Protein AF-A0A2D7ARN1-F1 (afdb_monomer)

pLDDT: mean 83.27, std 12.11, range [54.69, 97.69]

Sequence (99 aa):
MQAELDACEEIVDKVERQKRQWQIESSLLQAIEFADRFKELAKLGQNPMQIVNALTMPDASNANVAKQVIAIAGGLCPSCGIAMESDLDFCSSCGNYVE

Mean predicted aligned error: 16.07 Å

Secondary structure (DSSP, 8-state):
-HHHHHHGGG-S-HHHHHHHHHHHHHHHHHHHHHHHHHHHHHHTT--S---------S--HHHHHHHHHHHHHTTB-TTT-PBPPTT-SB-TTT--B--

Radius of gyration: 28.6 Å; Cα contacts (8 Å, |Δi|>4): 56; chains: 1; bounding box: 61×53×43 Å

Foldseek 3Di:
DVVQLVVLVVPPDPVVSVVSNVVVVVVVVVVVVLVVVCVVCVVVVHHSDDDDDDPPDPPCPVVLVVLLVVCVVVCADSVPRHHHDPPDQARPVPGHGDD

Solvent-accessible surface area (backbone atoms only — not comparable to full-atom values): 6047 Å² total; per-residue (Å²): 109,68,69,60,56,59,55,38,73,72,45,82,53,64,67,60,27,52,54,51,48,51,54,53,52,52,52,50,51,52,52,51,53,48,54,51,52,38,51,54,31,48,76,72,74,41,77,70,76,74,81,75,73,77,77,75,72,94,75,55,65,67,60,51,52,53,50,39,54,51,23,55,76,67,41,20,36,74,87,78,65,47,79,48,63,95,89,51,66,45,34,92,87,78,71,50,66,67,130

Structure (mmCIF, N/CA/C/O backbone):
data_AF-A0A2D7ARN1-F1
#
_entry.id   AF-A0A2D7ARN1-F1
#
loop_
_atom_site.group_PDB
_atom_site.id
_atom_site.type_symbol
_atom_site.label_atom_id
_atom_site.label_alt_id
_atom_site.label_comp_id
_atom_site.label_asym_id
_atom_site.label_entity_id
_atom_site.label_seq_id
_atom_site.pdbx_PDB_ins_code
_atom_site.Cartn_x
_atom_site.Cartn_y
_atom_site.Cartn_z
_atom_site.occupancy
_atom_site.B_iso_or_equiv
_atom_site.auth_seq_id
_atom_site.auth_comp_id
_atom_site.auth_asym_id
_atom_site.auth_atom_id
_atom_site.pdbx_PDB_model_num
ATOM 1 N N . MET A 1 1 ? 1.992 -12.345 -6.708 1.00 73.31 1 MET A N 1
ATOM 2 C CA . MET A 1 1 ? 3.193 -11.484 -6.706 1.00 73.31 1 MET A CA 1
ATOM 3 C C . MET A 1 1 ? 4.456 -12.239 -7.090 1.00 73.31 1 MET A C 1
ATOM 5 O O . MET A 1 1 ? 5.156 -11.712 -7.934 1.00 73.31 1 MET A O 1
ATOM 9 N N . GLN A 1 2 ? 4.718 -13.459 -6.595 1.00 80.12 2 GLN A N 1
ATOM 10 C CA . GLN A 1 2 ? 5.871 -14.245 -7.076 1.00 80.12 2 GLN A CA 1
ATOM 11 C C . GLN A 1 2 ? 5.863 -14.430 -8.606 1.00 80.12 2 GLN A C 1
ATOM 13 O O . GLN A 1 2 ? 6.835 -14.089 -9.257 1.00 80.12 2 GLN A O 1
ATOM 18 N N . ALA A 1 3 ? 4.710 -14.781 -9.185 1.00 90.38 3 ALA A N 1
ATOM 19 C CA . ALA A 1 3 ? 4.548 -14.885 -10.639 1.00 90.38 3 ALA A CA 1
ATOM 20 C C . ALA A 1 3 ? 4.889 -13.595 -11.421 1.00 90.38 3 ALA A C 1
ATOM 22 O O . ALA A 1 3 ? 5.336 -13.673 -12.557 1.00 90.38 3 ALA A O 1
ATOM 23 N N . GLU A 1 4 ? 4.704 -12.411 -10.824 1.00 90.19 4 GLU A N 1
ATOM 24 C CA . GLU A 1 4 ? 5.041 -11.128 -11.465 1.00 90.19 4 GLU A CA 1
ATOM 25 C C . GLU A 1 4 ? 6.550 -10.852 -11.429 1.00 90.19 4 GLU A C 1
ATOM 27 O O . GLU A 1 4 ? 7.090 -10.222 -12.336 1.00 90.19 4 GLU A O 1
ATOM 32 N N . LEU A 1 5 ? 7.240 -11.321 -10.383 1.00 89.88 5 LEU A N 1
ATOM 33 C CA . LEU A 1 5 ? 8.700 -11.273 -10.312 1.00 89.88 5 LEU A CA 1
ATOM 34 C C . LEU A 1 5 ? 9.315 -12.262 -11.301 1.00 89.88 5 LEU A C 1
ATOM 36 O O . LEU A 1 5 ? 10.249 -11.894 -12.009 1.00 89.88 5 LEU A O 1
ATOM 40 N N . ASP A 1 6 ? 8.747 -13.463 -11.400 1.00 92.81 6 ASP A N 1
ATOM 41 C CA . ASP A 1 6 ? 9.182 -14.488 -12.351 1.00 92.81 6 ASP A CA 1
ATOM 42 C C . ASP A 1 6 ? 8.973 -14.000 -13.801 1.00 92.81 6 ASP A C 1
ATOM 44 O O . ASP A 1 6 ? 9.866 -14.117 -14.636 1.00 92.81 6 ASP A O 1
ATOM 48 N N . ALA A 1 7 ? 7.855 -13.321 -14.087 1.00 92.94 7 ALA A N 1
ATOM 49 C CA . ALA A 1 7 ? 7.606 -12.695 -15.390 1.00 92.94 7 ALA A CA 1
ATOM 50 C C . ALA A 1 7 ? 8.630 -11.600 -15.755 1.00 92.94 7 ALA A C 1
ATOM 52 O O . ALA A 1 7 ? 8.852 -11.326 -16.935 1.00 92.94 7 ALA A O 1
ATOM 53 N N . CYS A 1 8 ? 9.306 -10.981 -14.777 1.00 92.25 8 CYS A N 1
ATOM 54 C CA . CYS A 1 8 ? 10.381 -10.032 -15.076 1.00 92.25 8 CYS A CA 1
ATOM 55 C C . CYS A 1 8 ? 11.581 -10.713 -15.756 1.00 92.25 8 CYS A C 1
ATOM 57 O O . CYS A 1 8 ? 12.332 -10.041 -16.462 1.00 92.25 8 CYS A O 1
ATOM 59 N N . GLU A 1 9 ? 11.787 -12.023 -15.582 1.00 92.06 9 GLU A N 1
ATOM 60 C CA . GLU A 1 9 ? 12.912 -12.736 -16.203 1.00 92.06 9 GLU A CA 1
ATOM 61 C C . GLU A 1 9 ? 12.852 -12.729 -17.737 1.00 92.06 9 GLU A C 1
ATOM 63 O O . GLU A 1 9 ? 13.899 -12.778 -18.395 1.00 92.06 9 GLU A O 1
ATOM 68 N N . GLU A 1 10 ? 11.651 -12.572 -18.299 1.00 95.75 10 GLU A N 1
ATOM 69 C CA . GLU A 1 10 ? 11.401 -12.478 -19.739 1.00 95.75 10 GLU A CA 1
ATOM 70 C C . GLU A 1 10 ? 11.823 -11.118 -20.334 1.00 95.75 10 GLU A C 1
ATOM 72 O O . GLU A 1 10 ? 12.022 -11.002 -21.545 1.00 95.75 10 GLU A O 1
ATOM 77 N N . ILE A 1 11 ? 12.024 -10.080 -19.508 1.00 95.19 11 ILE A N 1
ATOM 78 C CA . ILE A 1 11 ? 12.403 -8.732 -19.966 1.00 95.19 11 ILE A CA 1
ATOM 79 C C . ILE A 1 11 ? 13.867 -8.725 -20.415 1.00 95.19 11 ILE A C 1
ATOM 81 O O . ILE A 1 11 ? 14.772 -8.828 -19.588 1.00 95.19 11 ILE A O 1
ATOM 85 N N . VAL A 1 12 ? 14.128 -8.566 -21.714 1.00 96.00 12 VAL A N 1
ATOM 86 C CA . VAL A 1 12 ? 15.487 -8.646 -22.289 1.00 96.00 12 VAL A CA 1
ATOM 87 C C . VAL A 1 12 ? 16.414 -7.534 -21.779 1.00 96.00 12 VAL A C 1
ATOM 89 O O . VAL A 1 12 ? 17.569 -7.810 -21.449 1.00 96.00 12 VAL A O 1
ATOM 92 N N . ASP A 1 13 ? 15.931 -6.290 -21.685 1.00 97.44 13 ASP A N 1
ATOM 93 C CA . ASP A 1 13 ? 16.724 -5.177 -21.154 1.00 97.44 13 ASP A CA 1
ATOM 94 C C . ASP A 1 13 ? 16.909 -5.327 -19.637 1.00 97.44 13 ASP A C 1
ATOM 96 O O . ASP A 1 13 ? 15.964 -5.284 -18.847 1.00 97.44 13 ASP A O 1
ATOM 100 N N . LYS A 1 14 ? 18.168 -5.472 -19.217 1.00 96.31 14 LYS A N 1
ATOM 101 C CA . LYS A 1 14 ? 18.550 -5.635 -17.813 1.00 96.31 14 LYS A CA 1
ATOM 102 C C . LYS A 1 14 ? 18.143 -4.443 -16.942 1.00 96.31 14 LYS A C 1
ATOM 104 O O . LYS A 1 14 ? 17.764 -4.645 -15.789 1.00 96.31 14 LYS A O 1
ATOM 109 N N . VAL A 1 15 ? 18.244 -3.218 -17.457 1.00 97.69 15 VAL 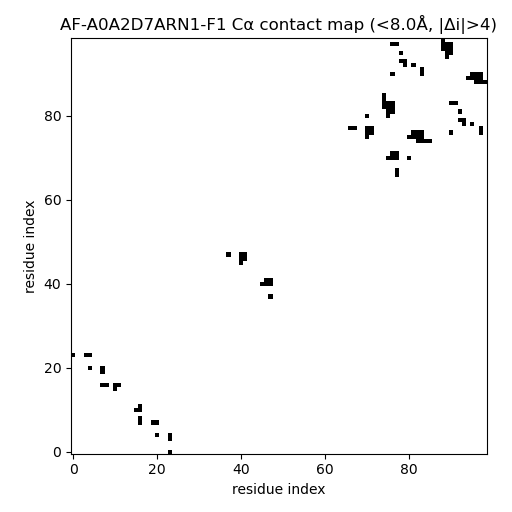A N 1
ATOM 110 C CA . VAL A 1 15 ? 17.917 -2.004 -16.696 1.00 97.69 15 VAL A CA 1
ATOM 111 C C . VAL A 1 15 ? 16.410 -1.916 -16.490 1.00 97.69 15 VAL A C 1
ATOM 113 O O . VAL A 1 15 ? 15.949 -1.653 -15.378 1.00 97.69 15 VAL A O 1
ATOM 116 N N . GLU A 1 16 ? 15.6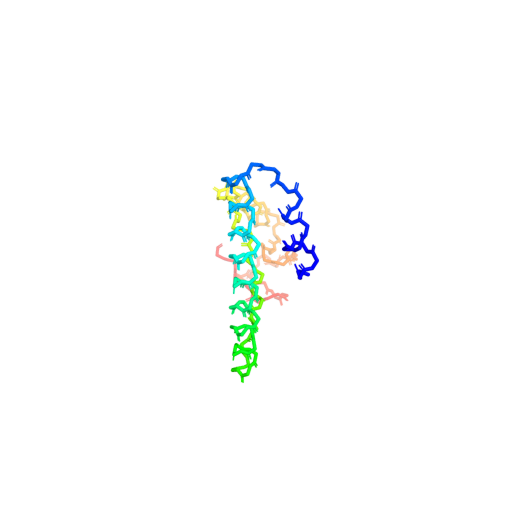36 -2.189 -17.539 1.00 96.88 16 GLU A N 1
ATOM 117 C CA . GLU A 1 16 ? 14.176 -2.230 -17.462 1.00 96.88 16 GLU A CA 1
ATOM 118 C C . GLU A 1 16 ? 13.694 -3.332 -16.515 1.00 96.88 16 GLU A C 1
ATOM 120 O O . GLU A 1 16 ? 12.868 -3.072 -15.636 1.00 96.88 16 GLU A O 1
ATOM 125 N N . ARG A 1 17 ? 14.279 -4.530 -16.625 1.00 97.38 17 ARG A N 1
ATOM 126 C CA . ARG A 1 17 ? 14.014 -5.660 -15.732 1.00 97.38 17 ARG A CA 1
ATOM 127 C C . ARG A 1 17 ? 14.212 -5.279 -14.270 1.00 97.38 17 ARG A C 1
ATOM 129 O O . ARG A 1 17 ? 13.310 -5.459 -13.455 1.00 97.38 17 ARG A O 1
ATOM 136 N N . GLN A 1 18 ? 15.375 -4.719 -13.948 1.00 97.00 18 GLN A N 1
ATOM 137 C CA . GLN A 1 18 ? 15.708 -4.319 -12.584 1.00 97.00 18 GLN A CA 1
ATOM 138 C C . GLN A 1 18 ? 14.763 -3.228 -12.069 1.00 97.00 18 GLN A C 1
ATOM 140 O O . GLN A 1 18 ? 14.284 -3.299 -10.939 1.00 97.00 18 GLN A O 1
ATOM 145 N N . LYS A 1 19 ? 14.437 -2.237 -12.907 1.00 97.38 19 LYS A N 1
ATOM 146 C CA . LYS A 1 19 ? 13.480 -1.183 -12.554 1.00 97.38 19 LYS A CA 1
ATOM 147 C C . LYS A 1 19 ? 12.100 -1.763 -12.244 1.00 97.38 19 LYS A C 1
ATOM 149 O O . LYS A 1 19 ? 11.466 -1.333 -11.281 1.00 97.38 19 LYS A O 1
ATOM 154 N N . ARG A 1 20 ? 11.633 -2.729 -13.039 1.00 96.00 20 ARG A N 1
ATOM 155 C CA . ARG A 1 20 ? 10.341 -3.387 -12.822 1.00 96.00 20 ARG A CA 1
ATOM 156 C C . ARG A 1 20 ? 10.334 -4.209 -11.534 1.00 96.00 20 ARG A C 1
ATOM 158 O O . ARG A 1 20 ? 9.388 -4.081 -10.760 1.00 96.00 20 ARG A O 1
ATOM 165 N N . GLN A 1 21 ? 11.399 -4.966 -11.268 1.00 96.00 21 GLN A N 1
ATOM 166 C CA . GLN A 1 21 ? 11.569 -5.710 -10.015 1.00 96.00 21 GLN A CA 1
ATOM 167 C C . GLN A 1 21 ? 11.504 -4.777 -8.800 1.00 96.00 21 GLN A C 1
ATOM 169 O O . GLN A 1 21 ? 10.691 -5.000 -7.907 1.00 96.00 21 GLN A O 1
ATOM 174 N N . TRP A 1 22 ? 12.244 -3.664 -8.814 1.00 96.50 22 TRP A N 1
ATOM 175 C CA . TRP A 1 22 ? 12.205 -2.679 -7.727 1.00 96.50 22 TRP A CA 1
ATOM 176 C C . TRP A 1 22 ? 10.820 -2.080 -7.488 1.00 96.50 22 TRP A C 1
ATOM 178 O O . TRP A 1 22 ? 10.426 -1.878 -6.342 1.00 96.50 22 TRP A O 1
ATOM 188 N N . GLN A 1 23 ? 10.060 -1.795 -8.547 1.00 97.00 23 GLN A N 1
ATOM 189 C CA . GLN A 1 23 ? 8.689 -1.300 -8.398 1.00 97.00 23 GLN A CA 1
ATOM 190 C C . GLN A 1 23 ? 7.785 -2.321 -7.701 1.00 97.00 23 GLN A C 1
ATOM 192 O O . GLN A 1 23 ? 6.991 -1.947 -6.834 1.00 97.00 23 GLN A O 1
ATOM 197 N N . ILE A 1 24 ? 7.903 -3.598 -8.076 1.00 95.38 24 ILE A N 1
ATOM 198 C CA . ILE A 1 24 ? 7.124 -4.688 -7.480 1.00 95.38 24 ILE A CA 1
ATOM 199 C C . ILE A 1 24 ? 7.509 -4.864 -6.008 1.00 95.38 24 ILE A C 1
ATOM 201 O O . ILE A 1 24 ? 6.630 -4.878 -5.148 1.00 95.38 24 ILE A O 1
ATOM 205 N N . GLU A 1 25 ? 8.805 -4.925 -5.705 1.00 95.25 25 GLU A N 1
ATOM 206 C CA . GLU A 1 25 ? 9.314 -5.069 -4.337 1.00 95.25 25 GLU A CA 1
ATOM 207 C C . GLU A 1 25 ? 8.912 -3.885 -3.449 1.00 95.25 25 GLU A C 1
ATOM 209 O O . GLU A 1 25 ? 8.420 -4.083 -2.340 1.00 95.25 25 GLU A O 1
ATOM 214 N N . SER A 1 26 ? 9.037 -2.652 -3.949 1.00 96.56 26 SER A N 1
ATOM 215 C CA . SER A 1 26 ? 8.618 -1.451 -3.220 1.00 96.56 26 SER A CA 1
ATOM 216 C C . SER A 1 26 ? 7.115 -1.455 -2.935 1.00 96.56 26 SER A C 1
ATOM 218 O O . SER A 1 26 ? 6.705 -1.180 -1.808 1.00 96.56 26 SER A O 1
ATOM 220 N N . SER A 1 27 ? 6.293 -1.836 -3.917 1.00 95.38 27 SER A N 1
ATOM 221 C CA . SER A 1 27 ? 4.840 -1.936 -3.738 1.00 95.38 27 SER A CA 1
ATOM 222 C C . SER A 1 27 ? 4.471 -2.998 -2.701 1.00 95.38 27 SER A C 1
ATOM 224 O O . SER A 1 27 ? 3.582 -2.780 -1.879 1.00 95.38 27 SER A O 1
ATOM 226 N N . LEU A 1 28 ? 5.170 -4.136 -2.711 1.00 93.88 28 LEU A N 1
ATOM 227 C CA . LEU A 1 28 ? 4.971 -5.201 -1.733 1.00 93.88 28 LEU A CA 1
ATOM 228 C C . LEU A 1 28 ? 5.341 -4.741 -0.319 1.00 93.88 28 LEU A C 1
ATOM 230 O O . LEU A 1 28 ? 4.564 -4.957 0.609 1.00 93.88 28 LEU A O 1
ATOM 234 N N . LEU A 1 29 ? 6.488 -4.077 -0.157 1.00 96.00 29 LEU A N 1
ATOM 235 C CA . LEU A 1 29 ? 6.919 -3.533 1.133 1.00 96.00 29 LEU A CA 1
ATOM 236 C C . LEU A 1 29 ? 5.897 -2.540 1.690 1.00 96.00 29 LEU A C 1
ATOM 238 O O . LEU A 1 29 ? 5.519 -2.646 2.853 1.00 96.00 29 LEU A O 1
ATOM 242 N N . GLN A 1 30 ? 5.391 -1.634 0.852 1.00 96.56 30 GLN A N 1
ATOM 243 C CA . GLN A 1 30 ? 4.358 -0.678 1.257 1.00 96.56 30 GLN A CA 1
ATOM 244 C C . GLN A 1 30 ? 3.047 -1.365 1.659 1.00 96.56 30 GLN A C 1
ATOM 246 O O . GLN A 1 30 ? 2.411 -0.967 2.633 1.00 96.56 30 GLN A O 1
ATOM 251 N N . ALA A 1 31 ? 2.647 -2.426 0.955 1.00 95.62 31 ALA A N 1
ATOM 252 C CA . ALA A 1 31 ? 1.457 -3.193 1.313 1.00 95.62 31 ALA A CA 1
ATOM 253 C C . ALA A 1 31 ? 1.612 -3.917 2.663 1.00 95.62 31 ALA A C 1
ATOM 255 O O . ALA A 1 31 ? 0.663 -3.955 3.448 1.00 95.62 31 ALA A O 1
ATOM 256 N N . ILE A 1 32 ? 2.797 -4.471 2.944 1.00 96.12 32 ILE A N 1
ATOM 257 C CA . ILE A 1 32 ? 3.108 -5.109 4.232 1.00 96.12 32 ILE A CA 1
ATOM 258 C C . ILE A 1 32 ? 3.076 -4.070 5.355 1.00 96.12 32 ILE A C 1
ATOM 260 O O . ILE A 1 32 ? 2.367 -4.265 6.340 1.00 96.12 32 ILE A O 1
ATOM 264 N N . GLU A 1 33 ? 3.770 -2.944 5.176 1.00 96.31 33 GLU A N 1
ATOM 265 C CA . GLU A 1 33 ? 3.802 -1.844 6.145 1.00 96.31 33 GLU A CA 1
ATOM 266 C C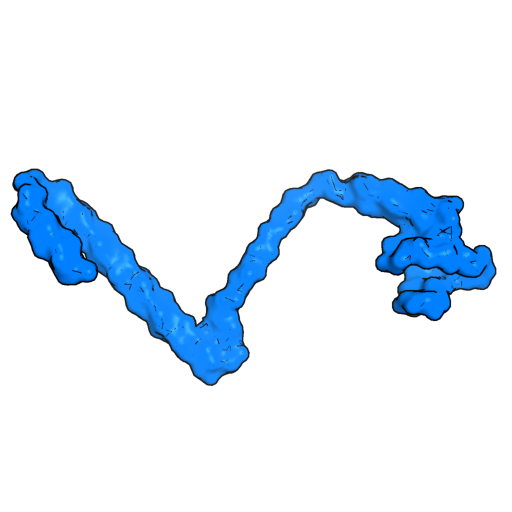 . GLU A 1 33 ? 2.389 -1.339 6.466 1.00 96.31 33 GLU A C 1
ATOM 268 O O . GLU A 1 33 ? 2.014 -1.211 7.634 1.00 96.31 33 GLU A O 1
ATOM 273 N N . PHE A 1 34 ? 1.566 -1.131 5.436 1.00 95.00 34 PHE A N 1
ATOM 274 C CA . PHE A 1 34 ? 0.166 -0.759 5.609 1.00 95.00 34 PHE A CA 1
ATOM 275 C C . PHE A 1 34 ? -0.610 -1.808 6.414 1.00 95.00 34 PHE A C 1
ATOM 277 O O . PHE A 1 34 ? -1.336 -1.458 7.345 1.00 95.00 34 PHE A O 1
ATOM 284 N N . ALA A 1 35 ? -0.467 -3.093 6.077 1.00 95.06 35 ALA A N 1
ATOM 285 C CA . ALA A 1 35 ? -1.185 -4.171 6.749 1.00 95.06 35 ALA A CA 1
ATOM 286 C C . ALA A 1 35 ? -0.809 -4.284 8.234 1.00 95.06 35 ALA A C 1
ATOM 288 O O . ALA A 1 35 ? -1.681 -4.525 9.075 1.00 95.06 35 ALA A O 1
ATOM 289 N N . ASP A 1 36 ? 0.465 -4.094 8.570 1.00 95.88 36 ASP A N 1
ATOM 290 C CA . ASP A 1 36 ? 0.936 -4.119 9.952 1.00 95.88 36 ASP A CA 1
ATOM 291 C C . ASP A 1 36 ? 0.429 -2.904 10.725 1.00 95.88 36 ASP A C 1
ATOM 293 O O . ASP A 1 36 ? -0.192 -3.057 11.783 1.00 95.88 36 ASP A O 1
ATOM 297 N N . ARG A 1 37 ? 0.553 -1.709 10.139 1.00 93.38 37 ARG A N 1
ATOM 298 C CA . ARG A 1 37 ? 0.038 -0.473 10.731 1.00 93.38 37 ARG A CA 1
AT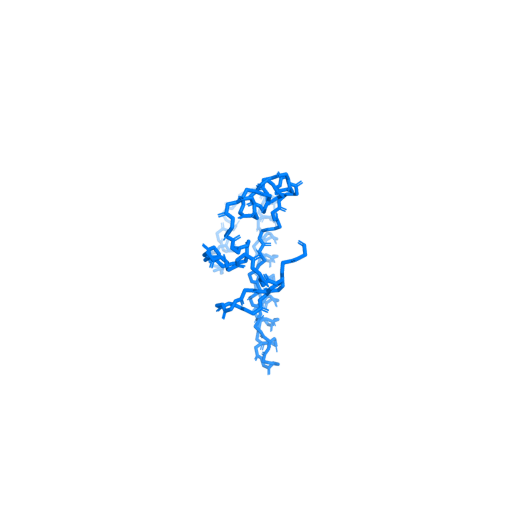OM 299 C C . ARG A 1 37 ? -1.468 -0.535 10.977 1.00 93.38 37 ARG A C 1
ATOM 301 O O . ARG A 1 37 ? -1.945 -0.106 12.029 1.00 93.38 37 ARG A O 1
ATOM 308 N N . PHE A 1 38 ? -2.218 -1.101 10.034 1.00 94.81 38 PHE A N 1
ATOM 309 C CA . PHE A 1 38 ? -3.657 -1.311 10.159 1.00 94.81 38 PHE A CA 1
ATOM 310 C C . PHE A 1 38 ? -3.987 -2.198 11.365 1.00 94.81 38 PHE A C 1
ATOM 312 O O . PHE A 1 38 ? -4.847 -1.850 12.177 1.00 94.81 38 PHE A O 1
ATOM 319 N N . LYS A 1 39 ? -3.293 -3.336 11.513 1.00 94.25 39 LYS A N 1
ATOM 320 C CA . LYS A 1 39 ? -3.502 -4.264 12.636 1.00 94.25 39 LYS A CA 1
ATOM 321 C C . LYS A 1 39 ? -3.167 -3.617 13.977 1.00 94.25 39 LYS A C 1
ATOM 323 O O . LYS A 1 39 ? -3.879 -3.852 14.949 1.00 94.25 39 LYS A O 1
ATOM 328 N N . GLU A 1 40 ? -2.099 -2.829 14.051 1.00 94.19 40 GLU A N 1
ATOM 329 C CA . GLU A 1 40 ? -1.724 -2.106 15.271 1.00 94.19 40 GLU A CA 1
ATOM 330 C C . GLU A 1 40 ? -2.791 -1.096 15.695 1.00 94.19 40 GLU A C 1
ATOM 332 O O . GLU A 1 40 ? -3.209 -1.092 16.852 1.00 94.19 40 GLU A O 1
ATOM 337 N N . LEU A 1 41 ? -3.280 -0.282 14.759 1.00 90.56 41 LEU A N 1
ATOM 338 C CA . LEU A 1 41 ? -4.350 0.683 15.018 1.00 90.56 41 LEU A CA 1
ATOM 339 C C . LEU A 1 41 ? -5.640 -0.005 15.472 1.00 90.56 41 LEU A C 1
ATOM 341 O O . LEU A 1 41 ? -6.234 0.405 16.470 1.00 90.56 41 LEU A O 1
ATOM 345 N N . ALA A 1 42 ? -6.017 -1.098 14.803 1.00 90.12 42 ALA A N 1
ATOM 346 C CA . ALA A 1 42 ? -7.185 -1.888 15.174 1.00 90.12 42 ALA A CA 1
ATOM 347 C C . ALA A 1 42 ? -7.068 -2.467 16.597 1.00 90.12 42 ALA A C 1
ATOM 349 O O . ALA A 1 42 ? -8.037 -2.430 17.354 1.00 90.12 42 ALA A O 1
ATOM 350 N N . LYS A 1 43 ? -5.879 -2.943 17.004 1.00 93.31 43 LYS A N 1
ATOM 351 C CA . LYS A 1 43 ? -5.622 -3.412 18.382 1.00 93.31 43 LYS A CA 1
ATOM 352 C C . LYS A 1 43 ? -5.792 -2.308 19.428 1.00 93.31 43 LYS A C 1
ATOM 354 O O . LYS A 1 43 ? -6.189 -2.600 20.550 1.00 93.31 43 LYS A O 1
ATOM 359 N N . LEU A 1 44 ? -5.500 -1.059 19.069 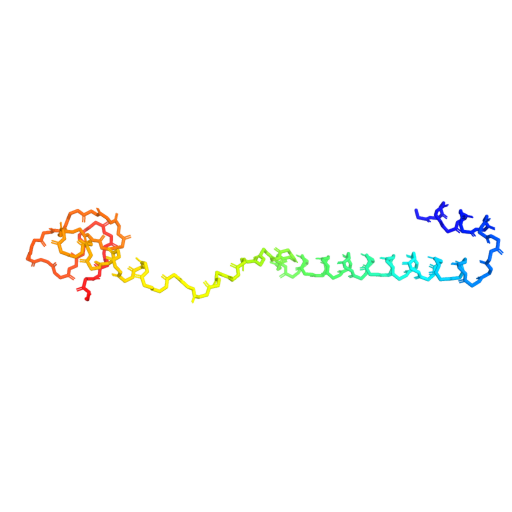1.00 92.38 44 LEU A N 1
ATOM 360 C CA . LEU A 1 44 ? -5.673 0.113 19.933 1.00 92.38 44 LEU A CA 1
ATOM 361 C C . LEU A 1 44 ? -7.116 0.653 19.934 1.00 92.38 44 LEU A C 1
ATOM 363 O O . LEU A 1 44 ? -7.381 1.666 20.577 1.00 92.38 44 LEU A O 1
ATOM 367 N N . GLY A 1 45 ? -8.045 0.014 19.211 1.00 86.88 45 GLY A N 1
ATOM 368 C CA . GLY A 1 45 ? -9.430 0.474 19.072 1.00 86.88 45 GLY A CA 1
ATOM 369 C C . GLY A 1 45 ? -9.584 1.730 18.208 1.00 86.88 45 GLY A C 1
ATOM 370 O O . GLY A 1 45 ? -10.647 2.347 18.205 1.00 86.88 45 GLY A O 1
ATOM 371 N N . GLN A 1 46 ? -8.536 2.126 17.482 1.00 83.31 46 GLN A N 1
ATOM 372 C CA . GLN A 1 46 ? -8.578 3.241 16.539 1.00 83.31 46 GLN A CA 1
ATOM 373 C C . GLN A 1 46 ? -9.015 2.717 15.174 1.00 83.31 46 GLN A C 1
ATOM 375 O O . GLN A 1 46 ? -8.520 1.686 14.727 1.00 83.31 46 GLN A O 1
ATOM 380 N N . ASN A 1 47 ? -9.918 3.426 14.493 1.00 80.56 47 ASN A N 1
ATOM 381 C CA . ASN A 1 47 ? -10.297 3.084 13.124 1.00 80.56 47 ASN A CA 1
ATOM 382 C C . ASN A 1 47 ? -9.151 3.472 12.169 1.00 80.56 47 ASN A C 1
ATOM 384 O O . ASN A 1 47 ? -8.918 4.664 11.976 1.00 80.56 47 ASN A O 1
ATOM 388 N N . PRO A 1 48 ? -8.441 2.507 11.554 1.00 79.06 48 PRO A N 1
ATOM 389 C CA . PRO A 1 48 ? -7.288 2.784 10.687 1.00 79.06 48 PRO A CA 1
ATOM 390 C C . PRO A 1 48 ? -7.656 3.434 9.349 1.00 79.06 48 PRO A C 1
ATOM 392 O O . PRO A 1 48 ? -6.785 3.927 8.640 1.00 79.06 48 PRO A O 1
ATOM 395 N N . MET A 1 49 ? -8.941 3.429 8.996 1.00 82.19 49 MET A N 1
ATOM 396 C CA . MET A 1 49 ? -9.464 4.032 7.778 1.00 82.19 49 MET A CA 1
ATOM 397 C C . MET A 1 49 ? -10.197 5.317 8.148 1.00 82.19 49 MET A C 1
ATOM 399 O O . MET A 1 49 ? -11.360 5.284 8.548 1.00 82.19 49 MET A O 1
ATOM 403 N N . GLN A 1 50 ? -9.514 6.453 8.027 1.00 71.62 50 GLN A N 1
ATOM 404 C CA . GLN A 1 50 ? -10.151 7.757 8.153 1.00 71.62 50 GLN A CA 1
ATOM 405 C C . GLN A 1 50 ? -10.626 8.208 6.772 1.00 71.62 50 GLN A C 1
ATOM 407 O O . GLN A 1 50 ? -9.824 8.390 5.856 1.00 71.62 50 GLN A O 1
ATOM 412 N N . ILE A 1 51 ? -11.937 8.400 6.616 1.00 74.00 51 ILE A N 1
ATOM 413 C CA . ILE A 1 51 ? -12.480 9.056 5.427 1.00 74.00 51 ILE A CA 1
ATOM 414 C C . ILE A 1 51 ? -12.074 10.523 5.525 1.00 74.00 51 ILE A C 1
ATOM 416 O O . ILE A 1 51 ? -12.567 11.263 6.378 1.00 74.00 51 ILE A O 1
ATOM 420 N N . VAL A 1 52 ? -11.130 10.935 4.684 1.00 70.06 52 VAL A N 1
ATOM 421 C CA . VAL A 1 52 ? -10.768 12.344 4.564 1.00 70.06 52 VAL A CA 1
ATOM 422 C C . VAL A 1 52 ? -11.928 13.021 3.844 1.00 70.06 52 VAL A C 1
ATOM 424 O O . VAL A 1 52 ? -12.118 12.814 2.646 1.00 70.06 52 VAL A O 1
ATOM 427 N N . ASN A 1 53 ? -12.742 13.790 4.572 1.00 68.75 53 ASN A N 1
ATOM 428 C CA . ASN A 1 53 ? -13.731 14.644 3.926 1.00 68.75 53 ASN A CA 1
ATOM 429 C C . ASN A 1 53 ? -12.973 15.606 3.018 1.00 68.75 53 ASN A C 1
ATOM 431 O O . ASN A 1 53 ? -12.086 16.326 3.483 1.00 68.75 53 ASN A O 1
ATOM 435 N N . ALA A 1 54 ? -13.306 15.587 1.727 1.00 71.94 54 ALA A N 1
ATOM 436 C CA . ALA A 1 54 ? -12.780 16.551 0.781 1.00 71.94 54 ALA A CA 1
ATOM 437 C C . ALA A 1 54 ? -13.040 17.943 1.358 1.00 71.94 54 ALA A C 1
ATOM 439 O O . ALA A 1 54 ? -14.193 18.317 1.585 1.00 71.94 54 ALA A O 1
ATOM 440 N N . LEU A 1 55 ? -11.967 18.673 1.665 1.00 70.00 55 LEU A N 1
ATOM 441 C CA . LEU A 1 55 ? -12.076 20.051 2.113 1.00 70.00 55 LEU A CA 1
ATOM 442 C C . LEU A 1 55 ? -12.816 20.798 1.005 1.00 70.00 55 LEU A C 1
ATOM 444 O O . LEU A 1 55 ? -12.324 20.898 -0.119 1.00 70.00 55 LEU A O 1
ATOM 448 N N . THR A 1 56 ? -14.032 21.257 1.295 1.00 63.50 56 THR A N 1
ATOM 449 C CA . THR A 1 56 ? -14.759 22.141 0.391 1.00 63.50 56 THR A CA 1
ATOM 450 C C . THR A 1 56 ? -13.883 23.360 0.160 1.00 63.50 56 THR A C 1
ATOM 452 O O . THR A 1 56 ? -13.536 24.054 1.118 1.00 63.50 56 THR A O 1
ATOM 455 N N . MET A 1 57 ? -13.508 23.595 -1.097 1.00 65.69 57 MET A N 1
ATOM 456 C CA . MET A 1 57 ? -1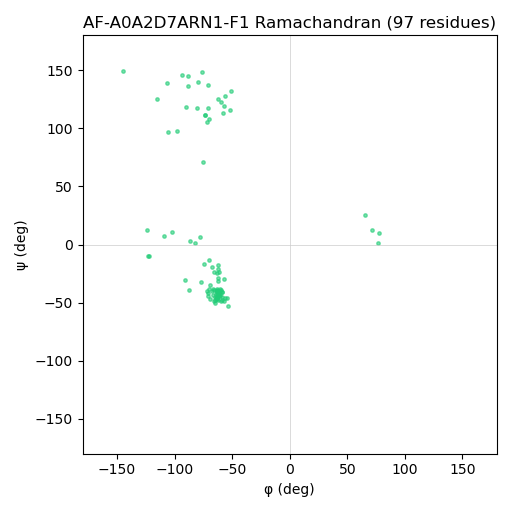2.827 24.823 -1.500 1.00 65.69 57 MET A CA 1
ATOM 457 C C . MET A 1 57 ? -13.652 26.014 -0.975 1.00 65.69 57 MET A C 1
ATOM 459 O O . MET A 1 57 ? -14.881 25.994 -1.113 1.00 65.69 57 MET A O 1
ATOM 463 N N . PRO A 1 58 ? -13.033 27.011 -0.322 1.00 55.56 58 PRO A N 1
ATOM 464 C CA . PRO A 1 58 ? -13.747 28.107 0.320 1.00 55.56 58 PRO A CA 1
ATOM 465 C C . PRO A 1 58 ? -14.268 29.116 -0.715 1.00 55.56 58 PRO A C 1
ATOM 467 O O . PRO A 1 58 ? -13.786 30.234 -0.778 1.00 55.56 58 PRO A O 1
ATOM 470 N N . ASP A 1 59 ? -15.280 28.731 -1.494 1.00 54.69 59 ASP A N 1
ATOM 471 C CA . ASP A 1 59 ? -16.049 29.638 -2.368 1.00 54.69 59 ASP A CA 1
ATOM 472 C C . ASP A 1 59 ? -17.565 29.589 -2.083 1.00 54.69 59 ASP A C 1
ATOM 474 O O . ASP A 1 59 ? -18.385 30.130 -2.822 1.00 54.69 59 ASP A O 1
ATOM 478 N N . ALA A 1 60 ? -17.9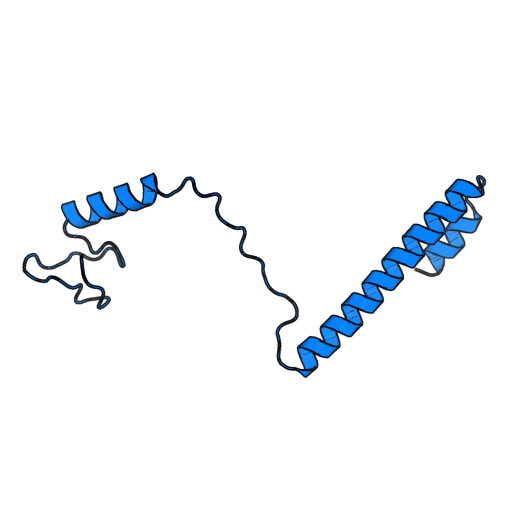70 28.978 -0.963 1.00 54.97 60 ALA A N 1
ATOM 479 C CA . ALA A 1 60 ? -19.366 28.904 -0.519 1.00 54.97 60 ALA A CA 1
ATOM 480 C C . ALA A 1 60 ? -19.720 29.888 0.615 1.00 54.97 60 ALA A C 1
ATOM 482 O O . ALA A 1 60 ? -20.792 29.767 1.215 1.00 54.97 60 ALA A O 1
ATOM 483 N N . SER A 1 61 ? -18.857 30.853 0.951 1.00 57.56 61 SER A N 1
ATOM 484 C CA . SER A 1 61 ? -19.154 31.829 2.014 1.00 57.56 61 SER A CA 1
ATOM 485 C C . SER A 1 61 ? -20.347 32.716 1.641 1.00 57.56 61 SER A C 1
ATOM 487 O O . SER A 1 61 ? -21.283 32.850 2.424 1.00 57.56 61 SER A O 1
ATOM 489 N N . ASN A 1 62 ? -20.397 33.221 0.406 1.00 61.22 62 ASN A N 1
ATOM 490 C CA . ASN A 1 62 ? -21.472 34.124 -0.019 1.00 61.22 62 ASN A CA 1
ATOM 491 C C . ASN A 1 62 ? -22.837 33.430 -0.134 1.00 61.22 62 ASN A C 1
ATOM 493 O O . ASN A 1 62 ? -23.863 34.033 0.177 1.00 61.22 62 ASN A O 1
ATOM 497 N N . ALA A 1 63 ? -22.867 32.158 -0.544 1.00 62.16 63 ALA A N 1
ATOM 498 C CA . ALA A 1 63 ? -24.117 31.415 -0.699 1.00 62.16 63 ALA A CA 1
ATOM 499 C C . ALA A 1 63 ? -24.773 31.087 0.653 1.00 62.16 63 ALA A C 1
ATOM 501 O O . ALA A 1 63 ? -25.994 31.165 0.777 1.00 62.16 63 ALA A O 1
ATOM 502 N N . ASN A 1 64 ? -23.975 30.759 1.677 1.00 64.69 64 ASN A N 1
ATOM 503 C CA . ASN A 1 64 ? -24.498 30.463 3.012 1.00 64.69 64 ASN A CA 1
ATOM 504 C C . ASN A 1 64 ? -24.995 31.722 3.728 1.00 64.69 64 ASN A C 1
ATOM 506 O O . ASN A 1 64 ? -26.074 31.688 4.317 1.00 64.69 64 ASN A O 1
ATOM 510 N N . VAL A 1 65 ? -24.278 32.843 3.598 1.00 66.69 65 VAL A N 1
ATOM 511 C CA . VAL A 1 65 ? -24.720 34.134 4.149 1.00 66.69 65 VAL A CA 1
ATOM 512 C C . VAL A 1 65 ? -26.022 34.584 3.484 1.00 66.69 65 VAL A C 1
ATOM 514 O O . VAL A 1 65 ? -26.977 34.921 4.177 1.00 66.69 65 VAL A O 1
ATOM 517 N N . ALA A 1 66 ? -26.126 34.505 2.152 1.00 68.19 66 ALA A N 1
ATOM 518 C CA . ALA A 1 66 ? -27.370 34.834 1.452 1.00 68.19 66 ALA A CA 1
ATOM 519 C C . ALA A 1 66 ? -28.545 33.953 1.913 1.00 68.19 66 ALA A C 1
ATOM 521 O O . ALA A 1 66 ? -29.653 34.446 2.117 1.00 68.19 66 ALA A O 1
ATOM 522 N N . LYS A 1 67 ? -28.302 32.654 2.129 1.00 68.12 67 LYS A N 1
ATOM 523 C CA . LYS A 1 67 ? -29.323 31.715 2.604 1.00 68.12 67 LYS A CA 1
ATOM 524 C C . LYS A 1 67 ? -29.773 32.016 4.037 1.00 68.12 67 LYS A C 1
ATOM 526 O O . LYS A 1 67 ? -30.966 31.928 4.312 1.00 68.12 67 LYS A O 1
ATOM 531 N N . GLN A 1 68 ? -28.854 32.414 4.919 1.00 69.56 68 GLN A N 1
ATOM 532 C CA . GLN A 1 68 ? -29.181 32.864 6.276 1.00 69.56 68 GLN A CA 1
ATOM 533 C C . GLN A 1 68 ? -30.007 34.151 6.266 1.00 69.56 68 GLN A C 1
ATOM 535 O O . GLN A 1 68 ? -31.054 34.197 6.903 1.00 69.56 68 GLN A O 1
ATOM 540 N N . VAL A 1 69 ? -29.600 35.159 5.489 1.00 71.31 69 VAL A N 1
ATOM 541 C CA . VAL A 1 69 ? -30.320 36.441 5.405 1.00 71.31 69 VAL A CA 1
ATOM 542 C C . VAL A 1 69 ? -31.746 36.248 4.878 1.00 71.31 69 VAL A C 1
ATOM 544 O O . VAL A 1 69 ? -32.683 36.826 5.422 1.00 71.31 69 VAL A O 1
ATOM 547 N N . ILE A 1 70 ? -31.938 35.401 3.861 1.00 70.75 70 ILE A N 1
ATOM 548 C CA . ILE A 1 70 ? -33.273 35.097 3.320 1.00 70.75 70 ILE A CA 1
ATOM 549 C C . ILE A 1 70 ? -34.124 34.320 4.334 1.00 70.75 70 ILE A C 1
ATOM 551 O O . ILE A 1 70 ? -35.313 34.603 4.459 1.00 70.75 70 ILE A O 1
ATOM 555 N N . ALA A 1 71 ? -33.540 33.361 5.060 1.00 73.06 71 ALA A N 1
ATOM 556 C CA . ALA A 1 71 ? -34.261 32.604 6.082 1.00 73.06 71 ALA A CA 1
ATOM 557 C C . ALA A 1 71 ? -34.747 33.521 7.215 1.00 73.06 71 ALA A C 1
ATOM 559 O O . ALA A 1 71 ? -35.930 33.492 7.543 1.00 73.06 71 ALA A O 1
ATOM 560 N N . ILE A 1 72 ? -33.880 34.405 7.720 1.00 71.62 72 ILE A N 1
ATOM 561 C CA . ILE A 1 72 ? -34.226 35.382 8.762 1.00 71.62 72 ILE A CA 1
ATOM 562 C C . ILE A 1 72 ? -35.301 36.355 8.256 1.00 71.62 72 ILE A C 1
ATOM 564 O O . ILE A 1 72 ? -36.317 36.546 8.921 1.00 71.62 72 ILE A O 1
ATOM 568 N N . ALA A 1 73 ? -35.144 36.912 7.048 1.00 74.62 73 ALA A N 1
ATOM 569 C CA . ALA A 1 73 ? -36.145 37.803 6.452 1.00 74.62 73 ALA A CA 1
ATOM 570 C C . ALA A 1 73 ? -37.500 37.111 6.205 1.00 74.62 73 ALA A C 1
ATOM 572 O O . ALA A 1 73 ? -38.542 37.764 6.227 1.00 74.62 73 ALA A O 1
ATOM 573 N N . GLY A 1 74 ? -37.492 35.7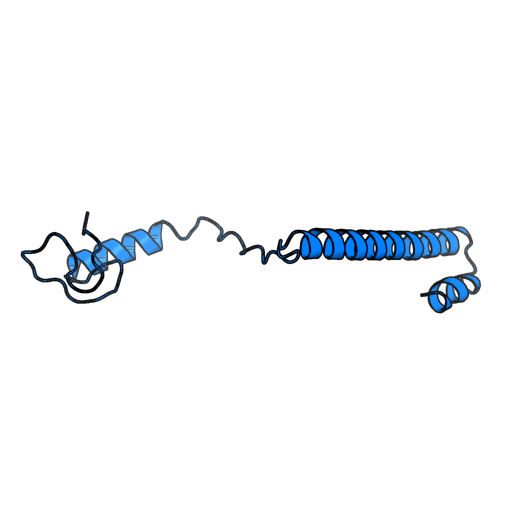97 5.967 1.00 75.38 74 GLY A N 1
ATOM 574 C CA . GLY A 1 74 ? -38.685 34.971 5.783 1.00 75.38 74 GLY A CA 1
ATOM 575 C C . GLY A 1 74 ? -39.295 34.428 7.077 1.00 75.38 74 GLY A C 1
ATOM 576 O O . GLY A 1 74 ? -40.242 33.648 6.995 1.00 75.38 74 GLY A O 1
ATOM 577 N N . GLY A 1 75 ? -38.759 34.788 8.250 1.00 79.44 75 GLY A N 1
ATOM 578 C CA . GLY A 1 75 ? -39.220 34.271 9.541 1.00 79.44 75 GLY A CA 1
ATOM 579 C C . GLY A 1 75 ? 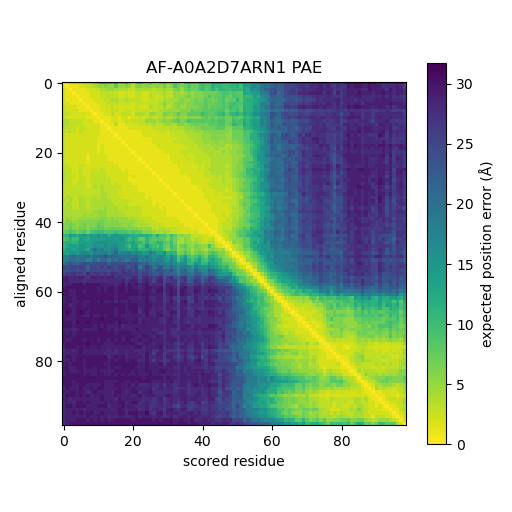-38.971 32.771 9.720 1.00 79.44 75 GLY A C 1
ATOM 580 O O . GLY A 1 75 ? -39.707 32.109 10.442 1.00 79.44 75 GLY A O 1
ATOM 581 N N . LEU A 1 76 ? -37.974 32.206 9.036 1.00 84.88 76 LEU A N 1
ATOM 582 C CA . LEU A 1 76 ? -37.590 30.799 9.126 1.00 84.88 76 LEU A CA 1
ATOM 583 C C . LEU A 1 76 ? -36.278 30.664 9.901 1.00 84.88 76 LEU A C 1
ATOM 585 O O . LEU A 1 76 ? -35.322 31.405 9.678 1.00 84.88 76 LEU A O 1
ATOM 589 N N . CYS A 1 77 ? -36.190 29.653 10.761 1.00 85.38 77 CYS A N 1
ATOM 590 C CA . CYS A 1 77 ? -34.961 29.351 11.477 1.00 85.38 77 CYS A CA 1
ATOM 591 C C . CYS A 1 77 ? -33.847 28.977 10.479 1.00 85.38 77 CYS A C 1
ATOM 593 O O . CYS A 1 77 ? -34.008 28.010 9.729 1.00 85.38 77 CYS A O 1
ATOM 595 N N . PRO A 1 78 ? -32.680 29.644 10.497 1.00 81.69 78 PRO A N 1
ATOM 596 C CA . PRO A 1 78 ? -31.586 29.331 9.576 1.00 81.69 78 PRO A CA 1
ATOM 597 C C . PRO A 1 78 ? -30.954 27.954 9.833 1.00 81.69 78 PRO A C 1
ATOM 599 O O . PRO A 1 78 ? -30.290 27.413 8.952 1.00 81.69 78 PRO A O 1
ATOM 602 N N . SER A 1 79 ? -31.157 27.382 11.027 1.00 82.44 79 SER A N 1
ATOM 603 C CA . SER A 1 79 ? -30.593 26.082 11.415 1.00 82.44 79 SER A CA 1
ATOM 604 C C . SER A 1 79 ? -31.471 24.889 11.025 1.00 82.44 79 SER A C 1
ATOM 606 O O . SER A 1 79 ? -30.943 23.861 10.614 1.00 82.44 79 SER A O 1
ATOM 608 N N . CYS A 1 80 ? -32.799 24.995 11.155 1.00 86.00 80 CYS A N 1
ATOM 609 C CA . CYS A 1 80 ? -33.720 23.874 10.902 1.00 86.00 80 CYS A CA 1
ATOM 610 C C . CYS A 1 80 ? -34.794 24.154 9.837 1.00 86.00 80 CYS A C 1
ATOM 612 O O . CYS A 1 80 ? -35.473 23.224 9.412 1.00 86.00 80 CYS A O 1
ATOM 614 N N . GLY A 1 81 ? -34.946 25.405 9.387 1.00 80.62 81 GLY A N 1
ATOM 615 C CA . GLY A 1 81 ? -35.876 25.804 8.325 1.00 80.62 81 GLY A CA 1
ATOM 616 C C . GLY A 1 81 ? -37.345 25.919 8.739 1.00 80.62 81 GLY A C 1
ATOM 617 O O . GLY A 1 81 ? -38.200 26.057 7.870 1.00 80.62 81 GLY A O 1
ATOM 618 N N . ILE A 1 82 ? -37.654 25.846 10.036 1.00 84.12 82 ILE A N 1
ATOM 619 C CA . ILE A 1 82 ? -39.025 25.935 10.566 1.00 84.12 82 ILE A CA 1
ATOM 620 C C . ILE A 1 82 ? -39.392 27.397 10.824 1.00 84.12 82 ILE A C 1
ATOM 622 O O . ILE A 1 82 ? -38.533 28.183 11.222 1.00 84.12 82 ILE A O 1
ATOM 626 N N . ALA A 1 83 ? -40.661 27.751 10.610 1.00 84.62 83 ALA A N 1
ATOM 627 C CA . ALA A 1 83 ? -41.183 29.074 10.933 1.00 84.62 83 ALA A CA 1
ATOM 628 C C . ALA A 1 83 ? -40.963 29.406 12.412 1.00 84.62 83 ALA A C 1
ATOM 630 O O . ALA A 1 83 ? -41.301 28.619 13.296 1.00 84.62 83 ALA A O 1
ATOM 631 N N . MET A 1 84 ? -40.368 30.563 12.659 1.00 82.94 84 MET A N 1
ATOM 632 C CA . MET A 1 84 ? -40.162 31.100 13.989 1.00 82.94 84 MET A CA 1
ATOM 633 C C . MET A 1 84 ? -41.299 32.034 14.364 1.00 82.94 84 MET A C 1
ATOM 635 O O . MET A 1 84 ? -41.868 32.733 13.525 1.00 82.94 84 MET A O 1
ATOM 639 N N . GLU A 1 85 ? -41.630 32.022 15.648 1.00 79.00 85 GLU A N 1
ATOM 640 C CA . GLU A 1 85 ? -42.531 33.006 16.226 1.00 79.00 85 GLU A CA 1
ATOM 641 C C . GLU A 1 85 ? -41.806 34.354 16.287 1.00 79.00 85 GLU A C 1
ATOM 643 O O . GLU A 1 85 ? -40.627 34.409 16.632 1.00 79.00 85 GLU A O 1
ATOM 648 N N . SER A 1 86 ? -42.506 35.436 15.936 1.00 70.12 86 SER A N 1
ATOM 649 C CA . SER A 1 86 ? -41.924 36.778 15.776 1.00 70.12 86 SER A CA 1
ATOM 650 C C . SER A 1 86 ? -41.310 37.360 17.049 1.00 70.12 86 SER A C 1
ATOM 652 O O . SER A 1 86 ? -40.527 38.301 16.964 1.00 70.12 86 SER A O 1
ATOM 654 N N . ASP A 1 87 ? -41.666 36.804 18.205 1.00 76.25 87 ASP A N 1
ATOM 655 C CA . ASP A 1 87 ? -41.362 37.364 19.521 1.00 76.25 87 ASP A CA 1
ATOM 656 C C . ASP A 1 87 ? -40.308 36.529 20.276 1.00 76.25 87 ASP A C 1
ATOM 658 O O . ASP A 1 87 ? -40.068 36.759 21.462 1.00 76.25 87 ASP A O 1
ATOM 662 N N . LEU A 1 88 ? -39.702 35.534 19.612 1.00 74.94 88 LEU A N 1
ATOM 663 C CA . LEU A 1 88 ? -38.710 34.639 20.206 1.00 74.94 88 LEU A CA 1
ATOM 664 C C . LEU A 1 88 ? -37.335 34.802 19.550 1.00 74.94 88 LEU A C 1
ATOM 666 O O . LEU A 1 88 ? -37.163 34.536 18.363 1.00 74.94 88 LEU A O 1
ATOM 670 N N . ASP A 1 89 ? -36.322 35.078 20.372 1.00 80.00 89 ASP A N 1
ATOM 671 C CA . ASP A 1 89 ? -34.910 35.127 19.953 1.00 80.00 89 ASP A CA 1
ATOM 672 C C . ASP A 1 89 ? -34.279 33.722 19.792 1.00 80.00 89 ASP A C 1
ATOM 674 O O . ASP A 1 89 ? -33.071 33.564 19.595 1.00 80.00 89 ASP A O 1
ATOM 678 N N . PHE A 1 90 ? -35.083 32.659 19.905 1.00 83.88 90 PHE A N 1
ATOM 679 C CA . PHE A 1 90 ? -34.642 31.270 19.798 1.00 83.88 90 PHE A CA 1
ATOM 680 C C . PHE A 1 90 ? -35.696 30.387 19.128 1.00 83.88 90 PHE A C 1
ATOM 682 O O . PHE A 1 90 ? -36.902 30.600 19.250 1.00 83.88 90 PHE A O 1
ATOM 689 N N . CYS A 1 91 ? -35.247 29.355 18.416 1.00 86.56 91 CYS A N 1
ATOM 690 C CA . CYS A 1 91 ? -36.142 28.418 17.751 1.00 86.56 91 CYS A CA 1
ATOM 691 C C . CYS A 1 91 ? -36.678 27.378 18.742 1.00 86.56 91 CYS A C 1
ATOM 693 O O . CYS A 1 91 ? -35.927 26.537 19.238 1.00 86.56 91 CYS A O 1
ATOM 695 N N . SER A 1 92 ? -37.994 27.359 18.952 1.00 85.31 92 SER A N 1
ATOM 696 C CA . SER A 1 92 ? -38.680 26.384 19.815 1.00 85.31 92 SER A CA 1
ATOM 697 C C . SER A 1 92 ? -38.546 24.929 19.348 1.00 85.31 92 SER A C 1
ATOM 699 O O . SER A 1 92 ? -38.689 24.010 20.151 1.00 85.31 92 SER A O 1
ATOM 701 N N . SER A 1 93 ? -38.243 24.699 18.065 1.00 86.69 93 SER A N 1
ATOM 702 C CA . SER A 1 93 ? -38.127 23.348 17.511 1.00 86.69 93 SER A CA 1
ATOM 703 C C . SER A 1 93 ? -36.718 22.756 17.566 1.00 86.69 93 SER A C 1
ATOM 705 O O . SER A 1 93 ? -36.604 21.533 17.620 1.00 86.69 93 SER A O 1
ATOM 707 N N . CYS A 1 94 ? -35.655 23.563 17.488 1.00 88.81 94 CYS A N 1
ATOM 708 C CA . CYS A 1 94 ? -34.273 23.054 17.466 1.00 88.81 94 CYS A CA 1
ATOM 709 C C . CYS A 1 94 ? -33.388 23.596 18.593 1.00 88.81 94 CYS A C 1
ATOM 711 O O . CYS A 1 94 ? -32.285 23.094 18.781 1.00 88.81 94 CYS A O 1
ATOM 713 N N . GLY A 1 95 ? -33.861 24.593 19.346 1.00 82.81 95 GLY A N 1
ATOM 714 C CA . GLY A 1 95 ? -33.148 25.177 20.481 1.00 82.81 95 GLY A CA 1
ATOM 715 C C . GLY A 1 95 ? -32.013 26.135 20.114 1.00 82.81 95 GLY A C 1
ATOM 716 O O . GLY A 1 95 ? -31.371 26.657 21.020 1.00 82.81 95 GLY A O 1
ATOM 717 N N . ASN A 1 96 ? -31.758 26.392 18.825 1.00 85.56 96 ASN A N 1
ATOM 718 C CA . ASN A 1 96 ? -30.749 27.369 18.411 1.00 85.56 96 ASN A CA 1
ATOM 719 C C . ASN A 1 96 ? -31.279 28.803 18.514 1.00 85.56 96 ASN A C 1
ATOM 721 O O . ASN A 1 96 ? -32.422 29.081 18.142 1.00 85.56 96 ASN A O 1
ATOM 725 N N . TYR A 1 97 ? -30.410 29.701 18.970 1.00 79.81 97 TYR A N 1
ATOM 726 C CA . TYR A 1 97 ? -30.646 31.142 18.997 1.00 79.81 97 TYR A CA 1
ATOM 727 C C . TYR A 1 97 ? -30.493 31.748 17.601 1.00 79.81 97 TYR A C 1
ATOM 729 O O . TYR A 1 97 ? -29.713 31.253 16.781 1.00 79.81 97 TYR A O 1
ATOM 737 N N . VAL A 1 98 ? -31.263 32.800 17.335 1.00 70.25 98 VAL A N 1
ATOM 738 C CA . VAL A 1 98 ? -31.112 33.630 16.138 1.00 70.25 98 VAL A CA 1
ATOM 739 C C . VAL A 1 98 ? -30.288 34.842 16.552 1.00 70.25 98 VAL A C 1
ATOM 741 O O . VAL A 1 98 ? -30.822 35.761 17.162 1.00 70.25 98 VAL A O 1
ATOM 744 N N . GLU A 1 99 ? -28.982 34.803 16.288 1.00 61.09 99 GLU A N 1
ATOM 745 C CA . GLU A 1 99 ? -28.140 36.012 16.289 1.00 61.09 99 GLU A CA 1
ATOM 746 C C . GLU A 1 99 ? -28.225 36.731 14.938 1.00 61.09 99 GLU A C 1
ATOM 748 O O . GLU A 1 99 ? -28.247 36.032 13.893 1.00 61.09 99 GLU A O 1
#